Protein AF-A0A7J2TQD4-F1 (afdb_monomer)

Nearest PDB structures (foldseek):
  7bxo-assembly1_F  TM=4.101E-01  e=7.457E-01  Shewanella oneidensis MR-1
  7qbz-assembly1_A  TM=3.585E-01  e=4.653E+00  Sulfitobacter sp. NAS-14.1
  8aud-assembly2_B  TM=2.844E-01  e=3.994E+00  Corynebacterium glutamicum ATCC 13032
  7eqf-assembly1_A  TM=2.252E-01  e=2.527E+00  Streptomyces griseoluteus
  6ivw-assembly1_A  TM=2.800E-01  e=9.483E+00  Klebsiella pneumoniae IS53

Solvent-accessible surface area (backbone atoms only — not comparable to full-atom values): 7940 Å² total; per-residue (Å²): 135,55,75,60,59,52,34,53,52,51,20,52,49,22,44,49,51,16,48,39,23,48,41,14,55,51,14,49,52,52,43,52,53,23,54,77,69,73,43,82,67,56,67,72,32,53,52,26,36,51,49,29,42,54,51,46,51,50,49,48,51,43,52,53,31,55,76,71,72,46,95,69,62,69,64,50,51,50,54,52,50,50,53,68,66,41,93,81,50,83,44,72,70,48,44,54,49,50,47,52,51,20,45,51,47,52,53,34,39,74,73,63,76,41,92,78,79,57,67,40,54,53,52,32,50,50,46,23,51,52,24,42,53,49,20,51,53,30,51,51,51,45,52,50,55,62,60,73,75,107

Radius of gyration: 17.11 Å; Cα contacts (8 Å, |Δi|>4): 164; chains: 1; bounding box: 40×26×56 Å

pLDDT: mean 84.22, std 10.03, range [53.25, 96.44]

Mean predicted aligned error: 6.14 Å

Secondary structure (DSSP, 8-state):
--HHHHHHHHHHHHHHHHHHHHHHHHHHHHHHHHHHTTPPPPHHHHHHHHHHHHHHHHHHHHHHHHHTT----HHHHHHHHHHHHSTT--SHHHHHHHHHHHHHHHHHHHTTS-S--SHHHHHHHHHHHHHHHHHHHHHHHHHHHHHHT-

Structure (mmCIF, N/CA/C/O backbone):
data_AF-A0A7J2TQD4-F1
#
_entry.id   AF-A0A7J2TQD4-F1
#
loop_
_atom_site.group_PDB
_atom_site.id
_atom_site.type_symbol
_atom_site.label_atom_id
_atom_site.label_alt_id
_atom_site.label_comp_id
_atom_site.label_asym_id
_atom_site.label_entity_id
_atom_site.label_seq_id
_atom_site.pdbx_PDB_ins_code
_atom_site.Cartn_x
_atom_site.Cartn_y
_atom_site.Cartn_z
_atom_site.occupancy
_atom_site.B_iso_or_equiv
_atom_site.auth_seq_id
_atom_site.auth_comp_id
_atom_site.auth_asym_id
_atom_site.auth_atom_id
_atom_site.pdbx_PDB_model_num
ATOM 1 N N . MET A 1 1 ? 10.166 -9.792 -25.261 1.00 58.84 1 MET A N 1
ATOM 2 C CA . MET A 1 1 ? 9.420 -8.637 -24.712 1.00 58.84 1 MET A CA 1
ATOM 3 C C . MET A 1 1 ? 10.137 -7.369 -25.170 1.00 58.84 1 MET A C 1
ATOM 5 O O . MET A 1 1 ? 11.356 -7.343 -25.058 1.00 58.84 1 MET A O 1
ATOM 9 N N . THR A 1 2 ? 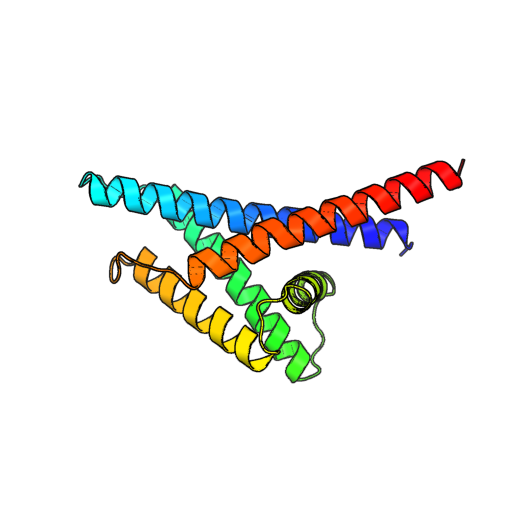9.462 -6.379 -25.769 1.00 80.19 2 THR A N 1
ATOM 10 C CA . THR A 1 2 ? 10.139 -5.131 -26.194 1.00 80.19 2 THR A CA 1
ATOM 11 C C . THR A 1 2 ? 10.254 -4.158 -25.015 1.00 80.19 2 THR A C 1
ATOM 13 O O . THR A 1 2 ? 9.482 -4.241 -24.061 1.00 80.19 2 THR A O 1
ATOM 16 N N . ARG A 1 3 ? 11.198 -3.208 -25.073 1.00 77.00 3 ARG A N 1
ATOM 17 C CA . ARG A 1 3 ? 11.382 -2.176 -24.032 1.00 77.00 3 ARG A CA 1
ATOM 18 C C . ARG A 1 3 ? 10.111 -1.350 -23.778 1.00 77.00 3 ARG A C 1
ATOM 20 O O . ARG A 1 3 ? 9.855 -0.965 -22.644 1.00 77.00 3 ARG A O 1
ATOM 27 N N . GLN A 1 4 ? 9.305 -1.111 -24.814 1.00 78.38 4 GLN A N 1
ATOM 28 C CA . GLN A 1 4 ? 8.016 -0.415 -24.707 1.00 78.38 4 GLN A CA 1
ATOM 29 C C . GLN A 1 4 ? 6.990 -1.229 -23.903 1.00 78.38 4 GLN A C 1
ATOM 31 O O . GLN A 1 4 ? 6.335 -0.676 -23.025 1.00 78.38 4 GLN A O 1
ATOM 36 N N . TRP A 1 5 ? 6.903 -2.543 -24.146 1.00 81.31 5 TRP A N 1
ATOM 37 C CA . TRP A 1 5 ? 6.018 -3.437 -23.390 1.00 81.31 5 TRP A CA 1
ATOM 38 C C . TRP A 1 5 ? 6.373 -3.488 -21.902 1.00 81.31 5 TRP A C 1
ATOM 40 O O . TRP A 1 5 ? 5.473 -3.462 -21.066 1.00 81.31 5 TRP A O 1
ATOM 50 N N . GLN A 1 6 ? 7.667 -3.495 -21.565 1.00 78.88 6 GLN A N 1
ATOM 51 C CA . GLN A 1 6 ? 8.103 -3.437 -20.167 1.00 78.88 6 GLN A CA 1
ATOM 52 C C . GLN A 1 6 ? 7.677 -2.120 -19.499 1.00 78.88 6 GLN A C 1
ATOM 54 O O . GLN A 1 6 ? 7.101 -2.147 -18.420 1.00 78.88 6 GLN A O 1
ATOM 59 N N . LEU A 1 7 ? 7.867 -0.977 -20.169 1.00 79.75 7 LEU A N 1
ATOM 60 C CA . LEU A 1 7 ? 7.472 0.330 -19.629 1.00 79.75 7 LEU A CA 1
ATOM 61 C C . LEU A 1 7 ? 5.958 0.470 -19.430 1.00 79.75 7 LEU A C 1
ATOM 63 O O . LEU A 1 7 ? 5.532 1.087 -18.458 1.00 79.75 7 LEU A O 1
ATOM 67 N N . MET A 1 8 ? 5.141 -0.094 -20.326 1.00 82.94 8 MET A N 1
ATOM 68 C CA . MET A 1 8 ? 3.684 -0.105 -20.154 1.00 82.94 8 MET A CA 1
ATOM 69 C C . MET A 1 8 ? 3.260 -0.964 -18.960 1.00 82.94 8 MET A C 1
ATOM 71 O O . MET A 1 8 ? 2.401 -0.546 -18.187 1.00 82.94 8 MET A O 1
ATOM 75 N N . ARG A 1 9 ? 3.886 -2.133 -18.783 1.00 82.25 9 ARG A N 1
ATOM 76 C CA . ARG A 1 9 ? 3.647 -3.012 -17.633 1.00 82.25 9 ARG A CA 1
ATOM 77 C C . ARG A 1 9 ? 4.048 -2.346 -16.314 1.00 82.25 9 ARG A C 1
ATOM 79 O O . ARG A 1 9 ? 3.291 -2.401 -15.347 1.00 82.25 9 ARG A O 1
ATOM 86 N N . ASP A 1 10 ? 5.202 -1.682 -16.284 1.00 80.00 10 ASP A N 1
ATOM 87 C CA . ASP A 1 10 ? 5.663 -0.939 -15.108 1.00 80.00 10 ASP A CA 1
ATOM 88 C C . ASP A 1 10 ? 4.701 0.218 -14.789 1.00 80.00 10 ASP A C 1
ATOM 90 O O . ASP A 1 10 ? 4.275 0.364 -13.647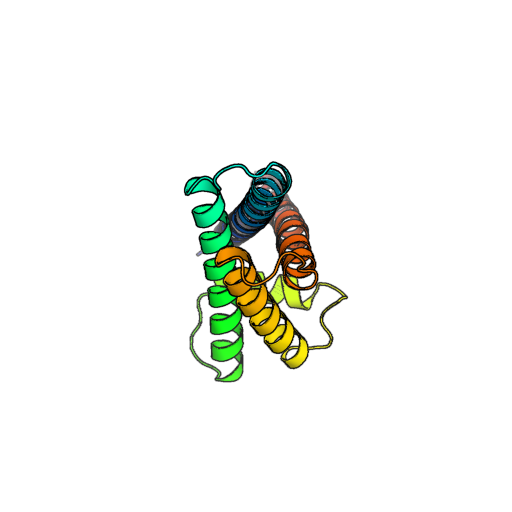 1.00 80.00 10 ASP A O 1
ATOM 94 N N . ALA A 1 11 ? 4.262 0.980 -15.802 1.00 82.88 11 ALA A N 1
ATOM 95 C CA . ALA A 1 11 ? 3.284 2.055 -15.623 1.00 82.88 11 ALA A CA 1
ATOM 96 C C . ALA A 1 11 ? 1.953 1.548 -15.042 1.00 82.88 11 ALA A C 1
ATOM 98 O O . ALA A 1 11 ? 1.412 2.167 -14.131 1.00 82.88 11 ALA A O 1
ATOM 99 N N . GLN A 1 12 ? 1.437 0.417 -15.532 1.00 86.56 12 GLN A N 1
ATOM 100 C CA . GLN A 1 12 ? 0.222 -0.206 -14.993 1.00 86.56 12 GLN A CA 1
ATOM 101 C C . GLN A 1 12 ? 0.399 -0.639 -13.537 1.00 86.56 12 GLN A C 1
ATOM 103 O O . GLN A 1 12 ? -0.464 -0.365 -12.709 1.00 86.56 12 GLN A O 1
ATOM 108 N N . THR A 1 13 ? 1.536 -1.260 -13.222 1.00 86.62 13 THR A N 1
ATOM 109 C CA . THR A 1 13 ? 1.876 -1.686 -11.857 1.00 86.62 13 THR A CA 1
ATOM 110 C C . THR A 1 13 ? 1.907 -0.496 -10.900 1.00 86.62 13 THR A C 1
ATOM 112 O O . THR A 1 13 ? 1.347 -0.552 -9.807 1.00 86.62 13 THR A O 1
ATOM 115 N N . PHE A 1 14 ? 2.527 0.606 -11.323 1.00 87.12 14 PHE A N 1
ATOM 116 C CA . PHE A 1 14 ? 2.604 1.827 -10.534 1.00 87.12 14 PHE A CA 1
ATOM 117 C C . PHE A 1 14 ? 1.243 2.507 -10.350 1.00 87.12 14 PHE A C 1
ATOM 119 O O . PHE A 1 14 ? 0.921 2.926 -9.241 1.00 87.12 14 PHE A O 1
ATOM 126 N N . LEU A 1 15 ? 0.421 2.581 -11.401 1.00 88.38 15 LEU A N 1
ATOM 127 C CA . LEU A 1 15 ? -0.933 3.131 -11.298 1.00 88.38 15 LEU A CA 1
ATOM 128 C C . LEU A 1 15 ? -1.809 2.312 -10.350 1.00 88.38 15 LEU A C 1
ATOM 130 O O . LEU A 1 15 ? -2.550 2.892 -9.561 1.00 88.38 15 LEU A O 1
ATOM 134 N N . GLU A 1 16 ? -1.709 0.985 -10.399 1.00 91.19 16 GLU A N 1
ATOM 135 C CA . GLU A 1 16 ? -2.481 0.114 -9.517 1.00 91.19 16 GLU A CA 1
ATOM 136 C C . GLU A 1 16 ? -2.041 0.261 -8.056 1.00 91.19 16 GLU A C 1
ATOM 138 O O . GLU A 1 16 ? -2.886 0.427 -7.181 1.00 91.19 16 GLU A O 1
ATOM 143 N N . ALA A 1 17 ? -0.732 0.300 -7.786 1.00 89.38 17 ALA A N 1
ATOM 144 C CA . ALA A 1 17 ? -0.218 0.565 -6.443 1.00 89.38 17 ALA A CA 1
ATOM 145 C C . ALA A 1 17 ? -0.684 1.932 -5.911 1.00 89.38 17 ALA A C 1
ATOM 147 O O . ALA A 1 17 ? -1.138 2.028 -4.770 1.00 89.38 17 ALA A O 1
ATOM 148 N N . SER A 1 18 ? -0.643 2.970 -6.755 1.00 90.44 18 SER A N 1
ATOM 149 C CA . SER A 1 18 ? -1.131 4.306 -6.405 1.00 90.44 18 SER A CA 1
ATOM 150 C C . SER A 1 18 ? -2.627 4.302 -6.093 1.00 90.44 18 SER A C 1
ATOM 152 O O . SER A 1 18 ? -3.066 4.892 -5.104 1.00 90.44 18 SER A O 1
ATOM 154 N N . ARG A 1 19 ? -3.425 3.605 -6.910 1.00 94.38 19 ARG A N 1
ATOM 155 C CA . ARG A 1 19 ? -4.872 3.476 -6.724 1.00 94.38 19 ARG A CA 1
ATOM 156 C C . ARG A 1 19 ? -5.204 2.770 -5.412 1.00 94.38 19 ARG A C 1
ATOM 158 O O . ARG A 1 19 ? -6.010 3.285 -4.648 1.00 94.38 19 ARG A O 1
ATOM 165 N N . LEU A 1 20 ? -4.570 1.629 -5.141 1.00 95.38 20 LEU A N 1
ATOM 166 C CA . LEU A 1 20 ? -4.792 0.847 -3.922 1.00 95.38 20 LEU A CA 1
ATOM 167 C C . LEU A 1 20 ? -4.408 1.632 -2.660 1.00 95.38 20 LEU A C 1
ATOM 169 O O . LEU A 1 20 ? -5.149 1.599 -1.680 1.00 95.38 20 LEU A O 1
ATOM 173 N N . ALA A 1 21 ? -3.301 2.379 -2.695 1.00 93.62 21 ALA A N 1
ATOM 174 C CA . ALA A 1 21 ? -2.893 3.228 -1.578 1.00 93.62 21 ALA A CA 1
ATOM 175 C C . ALA A 1 21 ? -3.884 4.381 -1.327 1.00 93.62 21 ALA A C 1
ATOM 177 O O . ALA A 1 21 ? -4.304 4.595 -0.191 1.00 93.62 21 ALA A O 1
ATOM 178 N N . ASN A 1 22 ? -4.335 5.069 -2.383 1.00 94.81 22 ASN A N 1
ATOM 179 C CA . ASN A 1 22 ? -5.358 6.116 -2.273 1.00 94.81 22 ASN A CA 1
ATOM 180 C C . ASN A 1 22 ? -6.711 5.569 -1.793 1.00 94.81 22 ASN A C 1
ATOM 182 O O . ASN A 1 22 ? -7.388 6.204 -0.984 1.00 94.81 22 ASN A O 1
ATOM 186 N N . ASP A 1 23 ? -7.111 4.388 -2.269 1.00 96.38 23 ASP A N 1
ATOM 187 C CA . ASP A 1 23 ? -8.332 3.727 -1.811 1.00 96.38 23 ASP A CA 1
ATOM 188 C C . ASP A 1 23 ? -8.252 3.419 -0.312 1.00 96.38 23 ASP A C 1
ATOM 190 O O . ASP A 1 23 ? -9.221 3.678 0.406 1.00 96.38 23 ASP A O 1
ATOM 194 N N . ALA A 1 24 ? -7.105 2.932 0.169 1.00 95.81 24 ALA A N 1
ATOM 195 C CA . ALA A 1 24 ? -6.874 2.675 1.586 1.00 95.81 24 ALA A CA 1
ATOM 196 C C . ALA A 1 24 ? -6.958 3.960 2.426 1.00 95.81 24 ALA A C 1
ATOM 198 O O . ALA A 1 24 ? -7.731 3.985 3.382 1.00 95.81 24 ALA A O 1
ATOM 199 N N . LEU A 1 25 ? -6.267 5.038 2.030 1.00 95.25 25 LEU A N 1
ATOM 200 C CA . LEU A 1 25 ? -6.339 6.356 2.688 1.00 95.25 25 LEU A CA 1
ATOM 201 C C . LEU A 1 25 ? -7.777 6.891 2.756 1.00 95.25 25 LEU A C 1
ATOM 203 O O . LEU A 1 25 ? -8.248 7.357 3.792 1.00 95.25 25 LEU A O 1
ATOM 207 N N . MET A 1 26 ? -8.530 6.756 1.666 1.00 95.50 26 MET A N 1
ATOM 208 C CA . MET A 1 26 ? -9.943 7.122 1.643 1.00 95.50 26 MET A CA 1
ATOM 209 C C . MET A 1 26 ? -10.775 6.240 2.590 1.00 95.50 26 MET A C 1
ATOM 211 O O . MET A 1 26 ? -11.636 6.748 3.308 1.00 95.50 26 MET A O 1
ATOM 215 N N . GLY A 1 27 ? -10.550 4.922 2.588 1.00 94.12 27 GLY A N 1
ATOM 216 C CA . GLY A 1 27 ? -11.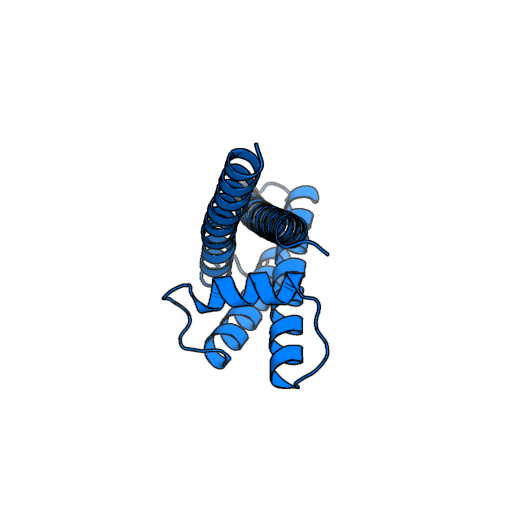227 3.981 3.483 1.00 94.12 27 GLY A CA 1
ATOM 217 C C . GLY A 1 27 ? -11.019 4.355 4.948 1.00 94.12 27 GLY A C 1
ATOM 218 O O . GLY A 1 27 ? -11.988 4.490 5.693 1.00 94.12 27 GLY A O 1
ATOM 219 N N . ILE A 1 28 ? -9.766 4.615 5.312 1.00 93.75 28 ILE A N 1
ATOM 220 C CA . ILE A 1 28 ? -9.345 5.131 6.613 1.00 93.75 28 ILE A CA 1
ATOM 221 C C . ILE A 1 28 ? -10.131 6.393 6.991 1.00 93.75 28 ILE A C 1
ATOM 223 O O . ILE A 1 28 ? -10.785 6.418 8.036 1.00 93.75 28 ILE A O 1
ATOM 227 N N . HIS A 1 29 ? -10.121 7.408 6.126 1.00 93.88 29 HIS A N 1
ATOM 228 C CA . HIS A 1 29 ? -10.755 8.696 6.400 1.00 93.88 29 HIS A CA 1
ATOM 229 C C . HIS A 1 29 ? -12.260 8.559 6.675 1.00 93.88 29 HIS A C 1
ATOM 231 O O . HIS A 1 29 ? -12.795 9.107 7.640 1.00 93.88 29 HIS A O 1
ATOM 237 N N . PHE A 1 30 ? -12.961 7.761 5.869 1.00 94.44 30 PHE A N 1
ATOM 238 C CA . PHE A 1 30 ? -14.387 7.515 6.081 1.00 94.44 30 PHE A CA 1
ATOM 239 C C . PHE A 1 30 ? -14.675 6.713 7.353 1.00 94.44 30 PHE A C 1
ATOM 241 O O . PHE A 1 30 ? -15.679 6.974 8.017 1.00 94.44 30 PHE A O 1
ATOM 248 N N . VAL A 1 31 ? -13.808 5.765 7.723 1.00 93.38 31 VAL A N 1
ATOM 249 C CA . VAL A 1 31 ? -13.926 5.048 9.002 1.00 93.38 31 VAL A CA 1
ATOM 250 C C . VAL A 1 31 ? -13.760 6.010 10.179 1.00 93.38 31 VAL A C 1
ATOM 252 O O . VAL A 1 31 ? -14.550 5.939 11.121 1.00 93.38 31 VAL A O 1
ATOM 255 N N . GLN A 1 32 ? -12.792 6.932 10.123 1.00 92.25 32 GLN A N 1
ATOM 256 C CA . GLN A 1 32 ? -12.610 7.964 11.151 1.00 92.25 32 GLN A CA 1
ATOM 257 C C . GLN A 1 32 ? -13.860 8.840 11.286 1.00 92.25 32 GLN A C 1
ATOM 259 O O . GLN A 1 32 ? -14.368 9.004 12.394 1.00 92.25 32 GLN A O 1
ATOM 264 N N . ILE A 1 33 ? -14.401 9.342 10.170 1.00 93.00 33 ILE A N 1
ATOM 265 C CA . ILE A 1 33 ? -15.619 10.167 10.171 1.00 93.00 33 ILE A CA 1
ATOM 266 C C . ILE A 1 33 ? -16.800 9.407 10.778 1.00 93.00 33 ILE A C 1
ATOM 268 O O . ILE A 1 33 ? -17.496 9.950 11.636 1.00 93.00 33 ILE A O 1
ATOM 272 N N . ALA A 1 34 ? -17.032 8.161 10.352 1.00 91.62 34 ALA A N 1
ATOM 273 C CA . ALA A 1 34 ? -18.141 7.357 10.856 1.00 91.62 34 ALA A CA 1
ATOM 274 C C . ALA A 1 34 ? -18.031 7.165 12.377 1.00 91.62 34 ALA A C 1
ATOM 276 O O . ALA A 1 34 ? -18.986 7.430 13.105 1.00 91.62 34 ALA A O 1
ATOM 277 N N . ARG A 1 35 ? -16.840 6.811 12.876 1.00 90.75 35 ARG A N 1
ATOM 278 C CA . ARG A 1 35 ? -16.589 6.655 14.317 1.00 90.75 35 ARG A CA 1
ATOM 279 C C . ARG A 1 35 ? -16.793 7.957 15.091 1.00 90.75 35 ARG A C 1
ATOM 281 O O . ARG A 1 35 ? -17.484 7.946 16.104 1.00 90.75 35 ARG A O 1
ATOM 288 N N . GLN A 1 36 ? -16.272 9.080 14.593 1.00 91.50 36 GLN A N 1
ATOM 289 C CA . GLN A 1 36 ? -16.444 10.399 15.222 1.00 91.50 36 GLN A CA 1
ATOM 290 C C . GLN A 1 36 ? -17.914 10.828 15.315 1.00 91.50 36 GLN A C 1
ATOM 292 O O . GLN A 1 36 ? -18.294 11.540 16.242 1.00 91.50 36 GLN A O 1
ATOM 297 N N . ARG A 1 37 ? -18.751 10.388 14.371 1.00 93.44 37 ARG A N 1
ATOM 298 C CA . ARG A 1 37 ? -20.197 10.653 14.363 1.00 93.44 37 ARG A CA 1
ATOM 299 C C . ARG A 1 37 ? -21.017 9.631 15.153 1.00 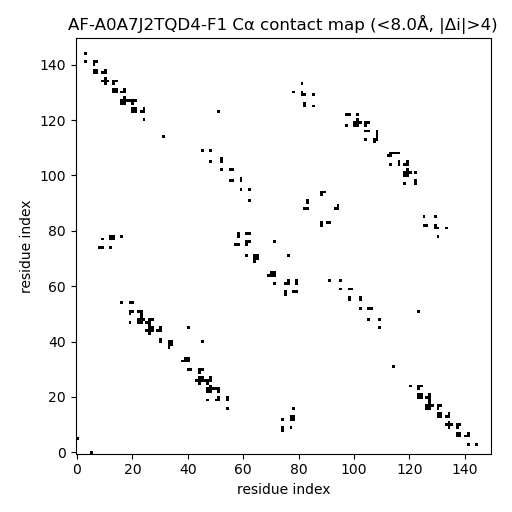93.44 37 ARG A C 1
ATOM 301 O O . ARG A 1 37 ? -22.230 9.789 15.251 1.00 93.44 37 ARG A O 1
ATOM 308 N N . GLY A 1 38 ? -20.386 8.592 15.705 1.00 91.00 38 GLY A N 1
ATOM 309 C CA . GLY A 1 38 ? -21.087 7.466 16.330 1.00 91.00 38 GLY A CA 1
ATOM 310 C C . GLY A 1 38 ? -21.890 6.622 15.330 1.00 91.00 38 GLY A C 1
ATOM 311 O O . GLY A 1 38 ? -22.835 5.937 15.715 1.00 91.00 38 GLY A O 1
ATOM 312 N N . GLU A 1 39 ? -21.541 6.689 14.045 1.00 91.75 39 GLU A N 1
ATOM 313 C CA . GLU A 1 39 ? -22.170 5.937 12.963 1.00 91.75 39 GLU A CA 1
ATOM 314 C C . GLU A 1 39 ? -21.512 4.559 12.785 1.00 91.75 39 GLU A C 1
ATOM 316 O O . GLU A 1 39 ? -20.333 4.341 13.080 1.00 91.75 39 GLU A O 1
ATOM 321 N N . SER A 1 40 ? -22.277 3.605 12.252 1.00 89.38 40 SER A N 1
ATOM 322 C CA . SER A 1 40 ? -21.740 2.295 11.887 1.00 89.38 40 SER A CA 1
ATOM 323 C C . SER A 1 40 ? -20.782 2.412 10.703 1.00 89.38 40 SER A C 1
ATOM 325 O O . SER A 1 40 ? -21.142 2.950 9.653 1.00 89.38 40 SER A O 1
ATOM 327 N N . VAL A 1 41 ? -19.593 1.831 10.832 1.00 91.31 41 VAL A N 1
ATOM 328 C CA . VAL A 1 41 ? -18.613 1.793 9.745 1.00 91.31 41 VAL A CA 1
ATOM 329 C C . VAL A 1 41 ? -19.113 0.894 8.612 1.00 91.31 41 VAL A C 1
ATOM 331 O O . VAL A 1 41 ? -19.477 -0.261 8.831 1.00 91.31 41 VAL A O 1
ATOM 334 N N . SER A 1 42 ? -19.112 1.413 7.383 1.00 93.44 42 SER A N 1
ATOM 335 C CA . SER A 1 42 ? -19.536 0.640 6.213 1.00 93.44 42 SER A CA 1
ATOM 336 C C . SER A 1 42 ? -18.478 -0.411 5.815 1.00 93.44 42 SER A C 1
ATOM 338 O O . SER A 1 42 ? -17.298 -0.058 5.698 1.00 93.44 42 SER A O 1
ATOM 340 N N . PRO A 1 43 ? -18.878 -1.670 5.524 1.00 93.19 43 PRO A N 1
ATOM 341 C CA . PRO A 1 43 ? -17.957 -2.743 5.130 1.00 93.19 43 PRO A CA 1
ATOM 342 C C . PRO A 1 43 ? -17.088 -2.412 3.912 1.00 93.19 43 PRO A C 1
ATOM 344 O O . PRO A 1 43 ? -15.944 -2.843 3.844 1.00 93.19 43 PRO A O 1
ATOM 347 N N . LEU A 1 44 ? -17.594 -1.593 2.983 1.00 94.50 44 LEU A N 1
ATOM 348 C CA . LEU A 1 44 ? -16.848 -1.156 1.799 1.00 94.50 44 LEU A CA 1
ATOM 349 C C . LEU A 1 44 ? -15.572 -0.387 2.176 1.00 94.50 44 LEU A C 1
ATOM 351 O O . LEU A 1 44 ? -14.550 -0.496 1.508 1.00 94.50 44 LEU A O 1
ATOM 355 N N . HIS A 1 45 ? -15.624 0.414 3.239 1.00 93.44 45 HIS A N 1
ATOM 356 C CA . HIS A 1 45 ? -14.482 1.215 3.681 1.00 93.44 45 HIS A CA 1
ATOM 357 C C . HIS A 1 45 ? -13.443 0.345 4.387 1.00 93.44 45 HIS A C 1
ATOM 359 O O . HIS A 1 45 ? -12.247 0.553 4.206 1.00 93.44 45 HIS A O 1
ATOM 365 N N 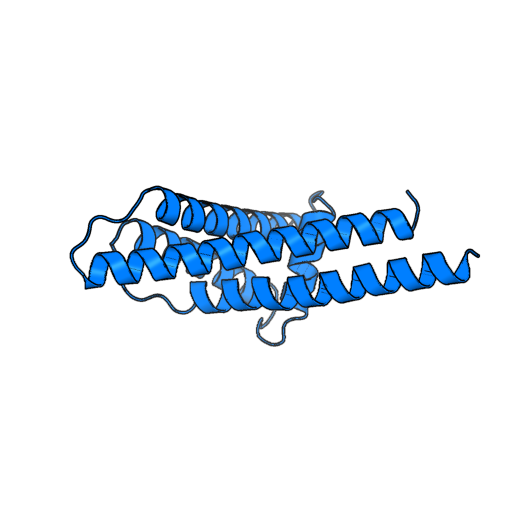. ILE A 1 46 ? -13.904 -0.678 5.110 1.00 94.25 46 ILE A N 1
ATOM 366 C CA . ILE A 1 46 ? -13.046 -1.714 5.690 1.00 94.25 46 ILE A CA 1
ATOM 367 C C . ILE A 1 46 ? -12.337 -2.512 4.589 1.00 94.25 46 ILE A C 1
ATOM 369 O O . ILE A 1 46 ? -11.129 -2.701 4.663 1.00 94.25 46 ILE A O 1
ATOM 373 N N . GLU A 1 47 ? -13.047 -2.891 3.524 1.00 96.12 47 GLU A N 1
ATOM 374 C CA . GLU A 1 47 ? -12.462 -3.606 2.382 1.00 96.12 47 GLU A CA 1
ATOM 375 C C . GLU A 1 47 ? -11.344 -2.797 1.699 1.00 96.12 47 GLU A C 1
ATOM 377 O O . GLU A 1 47 ? -10.331 -3.349 1.269 1.00 96.12 47 GLU A O 1
ATOM 382 N N . LYS A 1 48 ? -11.493 -1.469 1.615 1.00 95.94 48 LYS A N 1
ATOM 383 C CA . LYS A 1 48 ? -10.437 -0.593 1.087 1.00 95.94 48 LYS A CA 1
ATOM 384 C C . LYS A 1 48 ? -9.183 -0.604 1.963 1.00 95.94 48 LYS A C 1
ATOM 386 O O . LYS A 1 48 ? -8.077 -0.632 1.429 1.00 95.94 48 LYS A O 1
ATOM 391 N N . ILE A 1 49 ? -9.349 -0.623 3.287 1.00 95.31 49 ILE A N 1
ATOM 392 C CA . ILE A 1 49 ? -8.231 -0.764 4.231 1.00 95.31 49 ILE A CA 1
ATOM 393 C C . ILE A 1 49 ? -7.559 -2.129 4.051 1.00 95.31 49 ILE A C 1
ATOM 395 O O . ILE A 1 49 ? -6.334 -2.199 3.989 1.00 95.31 49 ILE A O 1
ATOM 399 N N . ASP A 1 50 ? -8.344 -3.199 3.899 1.00 96.44 50 ASP A N 1
ATOM 400 C CA . ASP A 1 50 ? -7.824 -4.552 3.667 1.00 96.44 50 ASP A CA 1
ATOM 401 C C . ASP A 1 50 ? -6.977 -4.635 2.392 1.00 96.44 50 ASP A C 1
ATOM 403 O O . ASP A 1 50 ? -5.868 -5.165 2.424 1.00 96.44 50 ASP A O 1
ATOM 407 N N . LYS A 1 51 ? -7.423 -4.010 1.299 1.00 95.12 51 LYS A N 1
ATOM 408 C CA . LYS A 1 51 ? -6.638 -3.895 0.057 1.00 95.12 51 LYS A CA 1
ATOM 409 C C . LYS A 1 51 ? -5.323 -3.132 0.248 1.00 95.12 51 LYS A C 1
ATOM 411 O O . LYS A 1 51 ? -4.308 -3.498 -0.344 1.00 95.12 51 LYS A O 1
ATOM 416 N N . GLY A 1 52 ? -5.317 -2.097 1.089 1.00 94.00 52 GLY A N 1
ATOM 417 C CA . GLY A 1 52 ? -4.092 -1.401 1.490 1.00 94.00 52 GLY A CA 1
ATOM 418 C C . GLY A 1 52 ? -3.136 -2.304 2.270 1.00 94.00 52 GLY A C 1
ATOM 419 O O . GLY A 1 52 ? -1.944 -2.348 1.974 1.00 94.00 52 GLY A O 1
ATOM 420 N N . ILE A 1 53 ? -3.658 -3.085 3.220 1.00 95.38 53 ILE A N 1
ATOM 421 C CA . ILE A 1 53 ? -2.874 -4.068 3.980 1.00 95.38 53 ILE A CA 1
ATOM 422 C C . ILE A 1 53 ? -2.264 -5.115 3.038 1.00 95.38 53 ILE A C 1
ATOM 424 O O . ILE A 1 53 ? -1.068 -5.383 3.129 1.00 95.38 53 ILE A O 1
ATOM 428 N N . GLU A 1 54 ? -3.039 -5.665 2.102 1.00 94.62 54 GLU A N 1
ATOM 429 C CA . GLU A 1 54 ? -2.558 -6.647 1.118 1.00 94.62 54 GLU A CA 1
ATOM 430 C C . GLU A 1 54 ? -1.441 -6.088 0.221 1.00 94.62 54 GLU A C 1
ATOM 432 O O . GLU A 1 54 ? -0.473 -6.795 -0.095 1.00 94.62 54 GLU A O 1
ATOM 437 N N . LEU A 1 55 ? -1.539 -4.810 -0.165 1.00 92.81 55 LEU A N 1
ATOM 438 C CA . LEU A 1 55 ? -0.479 -4.104 -0.885 1.00 92.81 55 LEU A CA 1
ATOM 439 C C . LEU A 1 55 ? 0.808 -4.062 -0.050 1.00 92.81 55 LEU A C 1
ATOM 441 O O . LEU A 1 55 ? 1.863 -4.484 -0.532 1.00 92.81 55 LEU A O 1
ATOM 445 N N . LEU A 1 56 ? 0.729 -3.615 1.208 1.00 92.06 56 LEU A N 1
ATOM 446 C CA . LEU A 1 56 ? 1.889 -3.544 2.103 1.00 92.06 56 LEU A CA 1
ATOM 447 C C . LEU A 1 56 ? 2.487 -4.931 2.389 1.00 92.06 56 LEU A C 1
ATOM 449 O O . LEU A 1 56 ? 3.708 -5.094 2.379 1.00 92.06 56 LEU A O 1
ATOM 453 N N . GLU A 1 57 ? 1.655 -5.956 2.582 1.00 92.94 57 GLU A N 1
ATOM 454 C CA . GLU A 1 57 ? 2.096 -7.345 2.765 1.00 92.94 57 GLU A CA 1
ATOM 455 C C . GLU A 1 57 ? 2.805 -7.886 1.517 1.00 92.94 57 GLU A C 1
ATOM 457 O O . GLU A 1 57 ? 3.788 -8.622 1.615 1.00 92.94 57 GLU A O 1
ATOM 462 N N . THR A 1 58 ? 2.350 -7.507 0.324 1.00 90.06 58 THR A N 1
ATOM 463 C CA . THR A 1 58 ? 2.999 -7.880 -0.938 1.00 90.06 58 THR A CA 1
ATOM 464 C C . THR A 1 58 ? 4.362 -7.210 -1.088 1.00 90.06 58 THR A C 1
ATOM 466 O O . THR A 1 58 ? 5.339 -7.881 -1.434 1.00 90.06 58 THR A O 1
ATOM 469 N N . ILE A 1 59 ? 4.465 -5.922 -0.757 1.00 88.19 59 ILE A N 1
ATOM 470 C CA . ILE A 1 59 ? 5.737 -5.187 -0.742 1.00 88.19 59 ILE A CA 1
ATOM 471 C C . ILE A 1 59 ? 6.701 -5.818 0.273 1.00 88.19 59 ILE A C 1
ATOM 473 O O . ILE A 1 59 ? 7.853 -6.099 -0.062 1.00 88.19 59 ILE A O 1
ATOM 477 N N . SER A 1 60 ? 6.217 -6.118 1.481 1.00 88.75 60 SER A N 1
ATOM 478 C CA . SER A 1 60 ? 6.998 -6.750 2.548 1.00 88.75 60 SER A CA 1
ATOM 479 C C . SER A 1 60 ? 7.535 -8.124 2.135 1.00 88.75 60 SER A C 1
ATOM 481 O O . SER A 1 60 ? 8.745 -8.347 2.170 1.00 88.75 60 SER A O 1
ATOM 483 N N . ARG A 1 61 ? 6.678 -9.015 1.615 1.00 88.56 61 ARG A N 1
ATOM 484 C CA . ARG A 1 61 ? 7.102 -10.332 1.097 1.00 88.56 61 ARG A CA 1
ATOM 485 C C . ARG A 1 61 ? 8.150 -10.215 -0.004 1.00 88.56 61 ARG A C 1
ATOM 487 O O . ARG A 1 61 ? 9.084 -11.009 -0.065 1.00 88.56 61 ARG A O 1
ATOM 494 N N . THR A 1 62 ? 8.011 -9.215 -0.865 1.00 85.44 62 THR A N 1
ATOM 495 C CA . THR A 1 62 ? 8.958 -8.988 -1.959 1.00 85.44 62 THR A CA 1
ATOM 496 C C . THR A 1 62 ? 10.314 -8.519 -1.435 1.00 85.44 62 THR A C 1
ATOM 498 O O . THR A 1 62 ? 11.352 -8.937 -1.948 1.00 85.44 62 THR A O 1
ATOM 501 N N . LEU A 1 63 ? 10.324 -7.691 -0.386 1.00 83.31 63 LEU A N 1
ATOM 502 C CA . LEU A 1 63 ? 11.553 -7.248 0.264 1.00 83.31 63 LEU A CA 1
ATOM 503 C C . LEU A 1 63 ? 12.289 -8.444 0.877 1.00 83.31 63 LEU A C 1
ATOM 505 O O . LEU A 1 63 ? 13.487 -8.600 0.655 1.00 83.31 63 LEU A O 1
ATOM 509 N N . GLU A 1 64 ? 11.566 -9.326 1.568 1.00 84.69 64 GLU A N 1
ATOM 510 C CA . GLU A 1 64 ? 12.133 -10.539 2.167 1.00 84.69 64 GLU A CA 1
ATOM 511 C C . GLU A 1 64 ? 12.676 -11.522 1.127 1.00 84.69 64 GLU A C 1
ATOM 513 O O . GLU A 1 64 ? 13.772 -12.056 1.298 1.00 84.69 64 GLU A O 1
ATOM 518 N N . ALA A 1 65 ? 11.943 -11.742 0.034 1.00 84.19 65 ALA A N 1
ATOM 519 C CA . ALA A 1 65 ? 12.403 -12.593 -1.059 1.00 84.19 65 ALA A CA 1
ATOM 520 C C . ALA A 1 65 ? 13.699 -12.046 -1.681 1.00 84.19 65 ALA A C 1
ATOM 522 O O . ALA A 1 65 ? 14.633 -12.803 -1.946 1.00 84.19 65 ALA A O 1
ATOM 523 N N . ARG A 1 66 ? 13.813 -10.718 -1.835 1.00 79.56 66 ARG A N 1
ATOM 524 C CA . ARG A 1 66 ? 15.042 -10.073 -2.316 1.00 79.56 66 ARG A CA 1
ATOM 525 C C . ARG A 1 66 ? 16.214 -10.261 -1.349 1.00 79.56 66 ARG A C 1
ATOM 527 O O . ARG A 1 66 ? 17.322 -10.531 -1.806 1.00 79.56 66 ARG A O 1
ATOM 534 N N . GLU A 1 67 ? 15.987 -10.143 -0.039 1.00 81.00 67 GLU A N 1
ATOM 535 C CA . GLU A 1 67 ? 17.011 -10.402 0.991 1.00 81.00 67 GLU A CA 1
ATOM 536 C C . GLU A 1 67 ? 17.528 -11.848 0.930 1.00 81.00 67 GLU A C 1
ATOM 538 O O . GLU A 1 67 ? 18.725 -12.087 1.084 1.00 81.00 67 GLU A O 1
ATOM 543 N N . LYS A 1 68 ? 16.638 -12.806 0.651 1.00 84.50 68 LYS A N 1
ATOM 544 C CA . LYS A 1 68 ? 16.958 -14.238 0.544 1.00 84.50 68 LYS A CA 1
ATOM 545 C C . LYS A 1 68 ? 17.460 -14.674 -0.837 1.00 84.50 68 LYS A C 1
ATOM 547 O O . LYS A 1 68 ? 17.740 -15.853 -1.025 1.00 84.50 68 LYS A O 1
ATO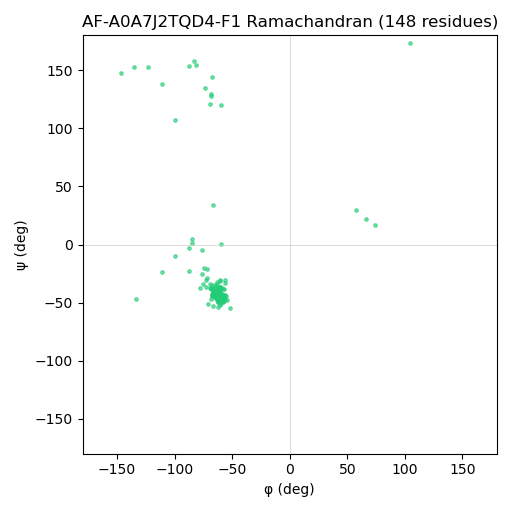M 552 N N . GLN A 1 69 ? 17.595 -13.744 -1.788 1.00 78.94 69 GLN A N 1
ATOM 553 C CA . GLN A 1 69 ? 17.944 -14.026 -3.191 1.00 78.94 69 GLN A CA 1
ATOM 554 C C . GLN A 1 69 ? 16.962 -14.995 -3.878 1.00 78.94 69 GLN A C 1
ATOM 556 O O . GLN A 1 69 ? 17.323 -15.739 -4.791 1.00 78.94 69 GLN A O 1
ATOM 561 N N . GLU A 1 70 ? 15.704 -14.981 -3.444 1.00 81.56 70 GLU A N 1
ATOM 562 C CA . GLU A 1 70 ? 14.624 -15.775 -4.016 1.00 81.56 70 GLU A CA 1
ATOM 563 C C . GLU A 1 70 ? 14.062 -15.104 -5.277 1.00 81.56 70 GLU A C 1
ATOM 565 O O . GLU A 1 70 ? 14.121 -13.884 -5.463 1.00 81.56 70 GLU A O 1
ATOM 570 N N . THR A 1 71 ? 13.482 -15.908 -6.169 1.00 72.31 71 THR A N 1
ATOM 571 C CA . THR A 1 71 ? 12.856 -15.396 -7.391 1.00 72.31 71 THR A CA 1
ATOM 572 C C . THR A 1 71 ? 11.591 -14.616 -7.039 1.00 72.31 71 THR A C 1
ATOM 574 O O . THR A 1 71 ? 10.657 -15.153 -6.453 1.00 72.31 71 THR A O 1
ATOM 577 N N . THR A 1 72 ? 11.549 -13.341 -7.419 1.00 70.44 72 THR A N 1
ATOM 578 C CA . THR A 1 72 ? 10.413 -12.439 -7.177 1.00 70.44 72 THR A CA 1
ATOM 579 C C . THR A 1 72 ? 9.892 -11.860 -8.486 1.00 70.44 72 THR A C 1
ATOM 581 O O . THR A 1 72 ? 10.634 -11.749 -9.465 1.00 70.44 72 THR A O 1
ATOM 584 N N . SER A 1 73 ? 8.607 -11.496 -8.534 1.00 68.62 73 SER A N 1
ATOM 585 C CA . SER A 1 73 ? 8.038 -10.882 -9.736 1.00 68.62 73 SER A CA 1
ATOM 586 C C . SER A 1 73 ? 8.643 -9.492 -9.973 1.00 68.62 73 SER A C 1
ATOM 588 O O . SER A 1 73 ? 8.920 -8.740 -9.037 1.00 68.62 73 SER A O 1
ATOM 590 N N . SER A 1 74 ? 8.836 -9.130 -11.246 1.00 66.56 74 SER A N 1
ATOM 591 C CA . SER A 1 74 ? 9.385 -7.820 -11.623 1.00 66.56 74 SER A CA 1
ATOM 592 C C . SER A 1 74 ? 8.510 -6.655 -11.154 1.00 66.56 74 SER A C 1
ATOM 594 O O . SER A 1 74 ? 9.026 -5.594 -10.837 1.00 66.56 74 SER A O 1
ATOM 596 N N . GLU A 1 75 ? 7.194 -6.861 -11.092 1.00 65.00 75 GLU A N 1
ATOM 597 C CA . GLU A 1 75 ? 6.203 -5.847 -10.710 1.00 65.00 75 GLU A CA 1
ATOM 598 C C . GLU A 1 75 ? 6.393 -5.399 -9.259 1.00 65.00 75 GLU A C 1
ATOM 600 O O . GLU A 1 75 ? 6.454 -4.207 -8.962 1.00 65.00 75 GLU A O 1
ATOM 605 N N . ALA A 1 76 ? 6.573 -6.357 -8.352 1.00 66.38 76 ALA A N 1
ATOM 606 C CA . ALA A 1 76 ? 6.748 -6.042 -6.946 1.00 66.38 76 ALA A CA 1
ATOM 607 C C . ALA A 1 76 ? 8.134 -5.432 -6.656 1.00 66.38 76 ALA A C 1
ATOM 609 O O . ALA A 1 76 ? 8.275 -4.575 -5.780 1.00 66.38 76 ALA A O 1
ATOM 610 N N . LEU A 1 77 ? 9.156 -5.809 -7.437 1.00 67.00 77 LEU A N 1
ATOM 611 C CA . LEU A 1 77 ? 10.480 -5.180 -7.389 1.00 67.00 77 LEU A CA 1
ATOM 612 C C . LEU A 1 77 ? 10.441 -3.712 -7.833 1.00 67.00 77 LEU A C 1
ATOM 614 O O . LEU A 1 77 ? 11.160 -2.893 -7.258 1.00 67.00 77 LEU A O 1
ATOM 618 N N . SER A 1 78 ? 9.591 -3.370 -8.804 1.00 67.81 78 SER A N 1
ATOM 619 C CA . SER A 1 78 ? 9.408 -1.989 -9.254 1.00 67.81 78 SER A CA 1
ATOM 620 C C . SER A 1 78 ? 8.865 -1.104 -8.128 1.00 67.81 78 SER A C 1
ATOM 622 O O . SER A 1 78 ? 9.406 -0.027 -7.899 1.00 67.81 78 SER A O 1
ATOM 624 N N . ILE A 1 79 ? 7.871 -1.561 -7.358 1.00 72.12 79 ILE A N 1
ATOM 625 C CA . ILE A 1 79 ? 7.319 -0.790 -6.225 1.00 72.12 79 ILE A CA 1
ATOM 626 C C . ILE A 1 79 ? 8.369 -0.603 -5.117 1.00 72.12 79 ILE A C 1
ATOM 628 O O . ILE A 1 79 ? 8.556 0.506 -4.616 1.00 72.12 79 ILE A O 1
ATOM 632 N N . LEU A 1 80 ? 9.118 -1.658 -4.775 1.00 75.00 80 LEU A N 1
ATOM 633 C CA . LEU A 1 80 ? 10.220 -1.560 -3.809 1.00 75.00 80 LEU A CA 1
ATOM 634 C C . LEU A 1 80 ? 11.323 -0.603 -4.254 1.00 75.00 80 LEU A C 1
ATOM 636 O O . LEU A 1 80 ? 11.902 0.098 -3.425 1.00 75.00 80 LEU A O 1
ATOM 640 N N . TYR A 1 81 ? 11.635 -0.582 -5.550 1.00 71.88 81 TYR A N 1
ATOM 641 C CA . TYR A 1 81 ? 12.605 0.354 -6.098 1.00 71.88 81 TYR A CA 1
ATOM 642 C C . TYR A 1 81 ? 12.152 1.795 -5.857 1.00 71.88 81 TYR A C 1
ATOM 644 O O . TYR A 1 81 ? 12.927 2.576 -5.309 1.00 71.88 81 TYR A O 1
ATOM 652 N N . VAL A 1 82 ? 10.893 2.120 -6.157 1.00 71.44 82 VAL A N 1
ATOM 653 C CA . VAL A 1 82 ? 10.326 3.456 -5.915 1.00 71.44 82 VAL A CA 1
ATOM 654 C C . VAL A 1 82 ? 10.410 3.843 -4.438 1.00 71.44 82 VAL A C 1
ATOM 656 O O . VAL A 1 82 ? 10.915 4.917 -4.115 1.00 71.44 82 VAL A O 1
ATOM 659 N N . LEU A 1 83 ? 10.031 2.938 -3.531 1.00 73.56 83 LEU A N 1
ATOM 660 C CA . LEU A 1 83 ? 10.115 3.193 -2.090 1.00 73.56 83 LEU A CA 1
ATOM 661 C C . LEU A 1 83 ? 11.551 3.400 -1.600 1.00 73.56 83 LEU A C 1
ATOM 663 O O . LEU A 1 83 ? 11.788 4.226 -0.727 1.00 73.56 83 LEU A O 1
ATOM 667 N N . SER A 1 84 ? 12.523 2.705 -2.195 1.00 70.75 84 SER A N 1
ATOM 668 C CA . SER A 1 84 ? 13.943 2.897 -1.874 1.00 70.75 84 SER A CA 1
ATOM 669 C C . SER A 1 84 ? 14.530 4.219 -2.386 1.00 70.75 84 SER A C 1
ATOM 671 O O . SER A 1 84 ? 15.566 4.650 -1.886 1.00 70.75 84 SER A O 1
ATOM 673 N N . GLN A 1 85 ? 13.905 4.851 -3.389 1.00 67.44 85 GLN A N 1
ATOM 674 C CA . GLN A 1 85 ? 14.304 6.169 -3.904 1.00 67.44 85 GLN A CA 1
ATOM 675 C C . GLN A 1 85 ? 13.643 7.321 -3.129 1.00 67.44 85 GLN A C 1
ATOM 677 O O . GLN A 1 85 ? 14.170 8.436 -3.120 1.00 67.44 85 GLN A O 1
ATOM 682 N N . GLY A 1 86 ? 12.511 7.061 -2.465 1.00 61.72 86 GLY A N 1
ATOM 683 C CA . GLY A 1 86 ? 11.887 7.999 -1.537 1.00 61.72 86 GLY A CA 1
ATOM 684 C C . GLY A 1 86 ? 12.853 8.332 -0.399 1.00 61.72 86 GLY A C 1
ATOM 685 O O . GLY A 1 86 ? 13.294 7.451 0.334 1.00 61.72 86 GLY A O 1
ATOM 686 N N . ARG A 1 87 ? 13.199 9.616 -0.245 1.00 53.97 87 ARG A N 1
ATOM 687 C CA . ARG A 1 87 ? 14.243 10.123 0.674 1.00 53.97 87 ARG A CA 1
ATOM 688 C C . ARG A 1 87 ? 14.025 9.820 2.171 1.00 53.97 87 ARG A C 1
ATOM 690 O O . ARG A 1 87 ? 14.846 10.243 2.977 1.00 53.97 87 ARG A O 1
ATOM 697 N N . MET A 1 88 ? 12.953 9.126 2.553 1.00 53.25 88 MET A N 1
ATOM 698 C CA . MET A 1 88 ? 12.555 8.911 3.952 1.00 53.25 88 MET A CA 1
ATOM 699 C C . MET A 1 88 ? 12.949 7.549 4.525 1.00 53.25 88 MET A C 1
ATOM 701 O O . MET A 1 88 ? 12.890 7.346 5.734 1.00 53.25 88 MET A O 1
ATOM 705 N N . VAL A 1 89 ? 13.411 6.612 3.700 1.00 60.25 89 VAL A N 1
ATOM 706 C CA . VAL A 1 89 ? 13.672 5.250 4.164 1.00 60.25 89 VAL A CA 1
ATOM 707 C C . VAL A 1 89 ? 15.165 5.079 4.442 1.00 60.25 89 VAL A C 1
ATOM 709 O O . VAL A 1 89 ? 15.972 4.989 3.520 1.00 60.25 89 VAL A O 1
ATOM 712 N N . GLY A 1 90 ? 15.545 5.019 5.724 1.00 60.28 90 GLY A N 1
ATOM 713 C CA . GLY A 1 90 ? 16.932 4.866 6.206 1.00 60.28 90 GLY A CA 1
ATOM 714 C C . GLY A 1 90 ? 17.606 3.520 5.885 1.00 60.28 90 GLY A C 1
ATOM 715 O O . GLY A 1 90 ? 18.372 3.009 6.698 1.00 60.28 90 GLY A O 1
ATOM 716 N N . GLY A 1 91 ? 17.298 2.921 4.734 1.00 69.19 91 GLY A N 1
ATOM 717 C CA . GLY A 1 91 ? 17.786 1.627 4.268 1.00 69.19 91 GLY A CA 1
ATOM 718 C C . GLY A 1 91 ? 16.755 0.489 4.372 1.00 69.19 91 GLY A C 1
ATOM 719 O O . GLY A 1 91 ? 15.674 0.664 4.939 1.00 69.19 91 GLY A O 1
ATOM 720 N N . PRO A 1 92 ? 17.079 -0.706 3.837 1.00 73.38 92 PRO A N 1
ATOM 721 C CA . PRO A 1 92 ? 16.151 -1.842 3.754 1.00 73.38 92 PRO A CA 1
ATOM 722 C C . PRO A 1 92 ? 15.583 -2.305 5.103 1.00 73.38 92 PRO A C 1
ATOM 724 O O . PRO A 1 92 ? 14.399 -2.617 5.197 1.00 73.38 92 PRO A O 1
ATOM 727 N N . ALA A 1 93 ? 16.398 -2.299 6.164 1.00 78.75 93 ALA A N 1
ATOM 728 C CA . ALA A 1 93 ? 15.957 -2.685 7.505 1.00 78.75 93 ALA A CA 1
ATOM 729 C C . ALA A 1 93 ? 14.892 -1.725 8.063 1.00 78.75 93 ALA A C 1
ATOM 731 O O . ALA A 1 93 ? 13.897 -2.163 8.639 1.00 78.75 93 ALA A O 1
ATOM 732 N N . SER A 1 94 ? 15.076 -0.422 7.838 1.00 81.62 94 SER A N 1
ATOM 733 C CA . SER A 1 94 ? 14.113 0.612 8.224 1.00 81.62 94 SER A CA 1
ATOM 734 C C . SER A 1 94 ? 12.816 0.481 7.427 1.00 81.62 94 SER A C 1
ATOM 736 O O . SER A 1 94 ? 11.745 0.565 8.017 1.00 81.62 94 SER A O 1
ATOM 738 N N . LEU A 1 95 ? 12.900 0.175 6.124 1.00 82.81 95 LEU A N 1
ATOM 739 C CA . LEU A 1 95 ? 11.722 -0.096 5.290 1.00 82.81 95 LEU A CA 1
ATOM 740 C C . LEU A 1 95 ? 10.915 -1.281 5.812 1.00 82.81 95 LEU A C 1
ATOM 742 O O . LEU A 1 95 ? 9.696 -1.217 5.910 1.00 82.81 95 LEU A O 1
ATOM 746 N N . LYS A 1 96 ? 11.602 -2.376 6.143 1.00 84.88 96 LYS A N 1
ATOM 747 C CA . LYS A 1 96 ? 10.976 -3.599 6.644 1.00 84.88 96 LYS A CA 1
ATOM 748 C C . LYS A 1 96 ? 10.252 -3.355 7.960 1.00 84.88 96 LYS A C 1
ATOM 750 O O . LYS A 1 96 ? 9.142 -3.849 8.150 1.00 84.88 96 LYS A O 1
ATOM 755 N N . LYS A 1 97 ? 10.8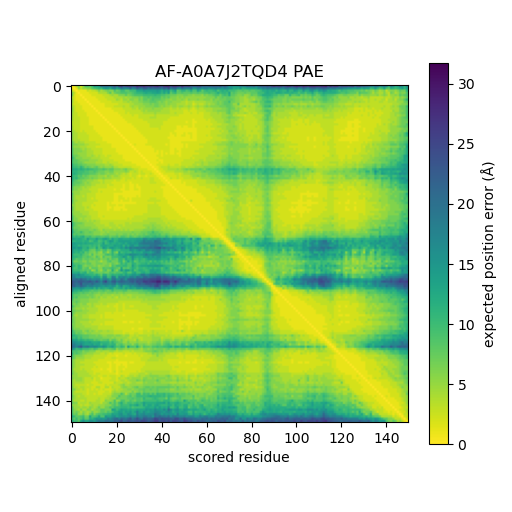87 -2.596 8.856 1.00 87.12 97 LYS A N 1
ATOM 756 C CA . LYS A 1 97 ? 10.287 -2.195 10.125 1.00 87.12 97 LYS A CA 1
ATOM 757 C C . LYS A 1 97 ? 9.043 -1.337 9.882 1.00 87.12 97 LYS A C 1
ATOM 759 O O . LYS A 1 97 ? 7.974 -1.733 10.320 1.00 87.12 97 LYS A O 1
ATOM 764 N N . MET A 1 98 ? 9.174 -0.266 9.099 1.00 87.94 98 MET A N 1
ATOM 765 C CA . MET A 1 98 ? 8.070 0.631 8.744 1.00 87.94 98 MET A CA 1
ATOM 766 C C . MET A 1 98 ? 6.893 -0.137 8.126 1.00 87.94 98 MET A C 1
ATOM 768 O O . MET A 1 98 ? 5.777 -0.027 8.605 1.00 87.94 98 MET A O 1
ATOM 772 N N . LEU A 1 99 ? 7.138 -1.024 7.153 1.00 90.06 99 LEU A N 1
ATOM 773 C CA . LEU A 1 99 ? 6.093 -1.872 6.563 1.00 90.06 99 LEU A CA 1
ATOM 774 C C . LEU A 1 99 ? 5.370 -2.723 7.613 1.00 90.06 99 LEU A C 1
ATOM 776 O O . LEU A 1 99 ? 4.146 -2.830 7.591 1.00 90.06 99 LEU A O 1
ATOM 780 N N . LYS A 1 100 ? 6.118 -3.358 8.520 1.00 91.31 100 LYS A N 1
ATOM 781 C CA . LYS A 1 100 ? 5.544 -4.216 9.559 1.00 91.31 100 LYS A CA 1
ATOM 782 C C . LYS A 1 100 ? 4.712 -3.415 10.559 1.00 91.31 100 LYS A C 1
ATOM 784 O O . LYS A 1 100 ? 3.629 -3.870 10.942 1.00 91.31 100 LYS A O 1
ATOM 789 N N . ASP A 1 101 ? 5.222 -2.264 10.973 1.00 91.94 101 ASP A N 1
ATOM 790 C CA . ASP A 1 101 ? 4.577 -1.401 11.953 1.00 91.94 101 ASP A CA 1
ATOM 791 C C . ASP A 1 101 ? 3.299 -0.801 11.338 1.00 91.94 101 ASP A C 1
ATOM 793 O O . ASP A 1 101 ? 2.220 -1.025 11.888 1.00 91.94 101 ASP A O 1
ATOM 797 N N . SER A 1 102 ? 3.356 -0.275 10.106 1.00 92.94 102 SER A N 1
ATOM 798 C CA . SER A 1 102 ? 2.183 0.189 9.346 1.00 92.94 102 SER A CA 1
ATOM 799 C C . SER A 1 102 ? 1.119 -0.900 9.136 1.00 92.94 102 SER A C 1
ATOM 801 O O . SER A 1 102 ? -0.071 -0.653 9.319 1.00 92.94 102 SER A O 1
ATOM 803 N N . ILE A 1 103 ? 1.503 -2.137 8.781 1.00 94.75 103 ILE A N 1
ATOM 804 C CA . ILE A 1 103 ? 0.545 -3.256 8.643 1.00 94.75 103 ILE A CA 1
ATOM 805 C C . ILE A 1 103 ? -0.156 -3.537 9.977 1.00 94.75 103 ILE A C 1
ATOM 807 O O . ILE A 1 103 ? -1.364 -3.784 10.017 1.00 94.75 103 ILE A O 1
ATOM 811 N N . THR A 1 104 ? 0.607 -3.540 11.068 1.00 94.62 104 THR A N 1
ATOM 812 C CA . THR A 1 104 ? 0.081 -3.803 12.413 1.00 94.62 104 THR A CA 1
ATOM 813 C C . THR A 1 104 ? -0.873 -2.692 12.841 1.00 94.62 104 THR A C 1
ATOM 815 O O . THR A 1 104 ? -1.955 -2.966 13.364 1.00 94.62 104 THR A O 1
ATOM 818 N N . GLU A 1 105 ? -0.498 -1.450 12.566 1.00 94.50 105 GLU A N 1
ATOM 819 C CA . GLU A 1 105 ? -1.274 -0.253 12.844 1.00 94.50 105 GLU A CA 1
ATOM 820 C C . GLU A 1 105 ? -2.612 -0.264 12.086 1.00 94.50 105 GLU A C 1
ATOM 822 O O . GLU A 1 105 ? -3.666 -0.161 12.712 1.00 94.50 105 GLU A O 1
ATOM 827 N N . LEU A 1 106 ? -2.609 -0.551 10.777 1.00 94.81 106 LEU A N 1
ATOM 828 C CA . LEU A 1 106 ? -3.836 -0.676 9.979 1.00 94.81 106 LEU A CA 1
ATOM 829 C C . LEU A 1 106 ? -4.758 -1.795 10.476 1.00 94.81 106 LEU A C 1
ATOM 831 O O . LEU A 1 106 ? -5.974 -1.608 10.536 1.00 94.81 106 LEU A O 1
ATOM 835 N N . LYS A 1 107 ? -4.207 -2.954 10.867 1.00 95.19 107 LYS A N 1
ATOM 836 C CA . LYS A 1 107 ? -5.000 -4.062 11.434 1.00 95.19 107 LYS A CA 1
ATOM 837 C C . LYS A 1 107 ? -5.661 -3.656 12.751 1.00 95.19 107 LYS A C 1
ATOM 839 O O . LYS A 1 107 ? -6.861 -3.863 12.922 1.00 95.19 107 LYS A O 1
ATOM 844 N N . ASN A 1 108 ? -4.909 -3.021 13.647 1.00 94.38 108 ASN A N 1
ATOM 845 C CA . ASN A 1 108 ? -5.436 -2.530 14.919 1.00 94.38 108 ASN A CA 1
ATOM 846 C C . ASN A 1 108 ? -6.485 -1.428 14.719 1.00 94.38 108 ASN A C 1
ATOM 848 O O . ASN A 1 108 ? -7.515 -1.432 15.396 1.00 94.38 108 ASN A O 1
ATOM 852 N N . PHE A 1 109 ? -6.256 -0.514 13.774 1.00 93.62 109 PHE A N 1
ATOM 853 C CA . PHE A 1 109 ? -7.201 0.545 13.438 1.00 93.62 109 PHE A CA 1
ATOM 854 C C . PHE A 1 109 ? -8.503 -0.041 12.889 1.00 93.62 109 PHE A C 1
ATOM 856 O O . PHE A 1 109 ? -9.589 0.317 13.355 1.00 93.62 109 PHE A O 1
ATOM 863 N N . LYS A 1 110 ? -8.409 -0.996 11.956 1.00 91.69 110 LYS A N 1
ATOM 864 C CA . LYS A 1 110 ? -9.555 -1.712 11.383 1.00 91.69 110 LYS A CA 1
ATOM 865 C C . LYS A 1 110 ? -10.411 -2.372 12.464 1.00 91.69 110 LYS A C 1
ATOM 867 O O . LYS A 1 110 ? -11.631 -2.237 12.450 1.00 91.69 110 LYS A O 1
ATOM 872 N N . GLU A 1 111 ? -9.769 -3.016 13.434 1.00 91.25 111 GLU A N 1
ATOM 873 C CA . GLU A 1 111 ? -10.421 -3.689 14.565 1.00 91.25 111 GLU A CA 1
ATOM 874 C C . GLU A 1 111 ? -10.933 -2.728 15.654 1.00 91.25 111 GLU A C 1
ATOM 876 O O . GLU A 1 111 ? -11.576 -3.169 16.603 1.00 91.25 111 GLU A O 1
ATOM 881 N N . GLY A 1 112 ? -10.666 -1.422 15.535 1.00 88.56 112 GLY A N 1
ATOM 882 C CA . GLY A 1 112 ? -11.089 -0.414 16.513 1.00 88.56 112 GLY A CA 1
ATOM 883 C C . GLY A 1 112 ? -10.283 -0.438 17.813 1.00 88.56 112 GLY A C 1
ATOM 884 O O . GLY A 1 112 ? -10.724 0.113 18.814 1.00 88.56 112 GLY A O 1
ATOM 885 N N . LYS A 1 113 ? -9.108 -1.078 17.810 1.00 90.69 113 LYS A N 1
ATOM 886 C CA . LYS A 1 113 ? -8.195 -1.125 18.962 1.00 90.69 113 LYS A CA 1
ATOM 887 C C . LYS A 1 113 ? -7.423 0.179 19.149 1.00 90.69 113 LYS A C 1
ATOM 889 O O . LYS A 1 113 ? -6.985 0.467 20.258 1.00 90.69 113 LYS A O 1
ATOM 894 N N . ILE A 1 114 ? -7.241 0.931 18.065 1.00 89.06 114 ILE A N 1
ATOM 895 C CA . ILE A 1 114 ? -6.616 2.254 18.046 1.00 89.06 114 ILE A CA 1
ATOM 896 C C . ILE A 1 114 ? -7.446 3.204 17.177 1.00 89.06 114 ILE A C 1
ATOM 898 O O . ILE A 1 114 ? -8.127 2.775 16.241 1.00 89.06 114 ILE A O 1
ATOM 902 N N . GLU A 1 115 ? -7.368 4.495 17.486 1.00 78.56 115 GLU A N 1
ATOM 903 C CA . GLU A 1 115 ? -8.052 5.568 16.748 1.00 78.56 115 GLU A CA 1
ATOM 904 C C . GLU A 1 115 ? -7.086 6.464 15.968 1.00 78.56 115 GLU A C 1
ATOM 906 O O . GLU A 1 115 ? -7.484 7.082 14.982 1.00 78.56 115 GLU A O 1
ATOM 911 N N . VAL A 1 116 ? -5.825 6.502 16.400 1.00 76.25 116 VAL A N 1
ATOM 912 C CA . VAL A 1 116 ? -4.747 7.293 15.807 1.00 76.25 116 VAL A CA 1
ATOM 913 C C . VAL A 1 116 ? -3.755 6.342 15.159 1.00 76.25 116 VAL A C 1
ATOM 915 O O . VAL A 1 116 ? -3.443 5.296 15.731 1.00 76.25 116 VAL A O 1
ATOM 918 N N . PHE A 1 117 ? -3.289 6.719 13.978 1.00 81.69 117 PHE A N 1
ATOM 919 C CA . PHE A 1 117 ? -2.196 6.079 13.270 1.00 81.69 117 PHE A CA 1
ATOM 920 C C . PHE A 1 117 ? -1.438 7.157 12.493 1.00 81.69 117 PHE A C 1
ATOM 922 O O . PHE A 1 117 ? -2.050 8.139 12.082 1.00 81.69 117 PHE A O 1
ATOM 929 N N . GLU A 1 118 ? -0.130 7.006 12.333 1.00 81.50 118 GLU A N 1
ATOM 930 C CA . GLU A 1 118 ? 0.715 8.018 11.673 1.00 81.50 118 GLU A CA 1
ATOM 931 C C . GLU A 1 118 ? 1.651 7.350 10.663 1.00 81.50 118 GLU A C 1
ATOM 933 O O . GLU A 1 118 ? 1.693 7.735 9.495 1.00 81.50 118 GLU A O 1
ATOM 938 N N . GLU A 1 119 ? 2.305 6.258 11.066 1.00 82.94 119 GLU A N 1
ATOM 939 C CA . GLU A 1 119 ? 3.262 5.548 10.213 1.00 82.94 119 GLU A CA 1
ATOM 940 C C . GLU A 1 119 ? 2.581 4.912 8.993 1.00 82.94 119 GLU A C 1
ATOM 942 O O . GLU A 1 119 ? 3.119 4.916 7.885 1.00 82.94 119 GLU A O 1
ATOM 947 N N . ALA A 1 120 ? 1.388 4.342 9.170 1.00 87.31 120 ALA A N 1
ATOM 948 C CA . ALA A 1 120 ? 0.615 3.769 8.077 1.00 87.31 120 ALA A CA 1
ATOM 949 C C . ALA A 1 120 ? 0.107 4.815 7.080 1.00 87.31 120 ALA A C 1
ATOM 951 O O . ALA A 1 120 ? 0.072 4.531 5.882 1.00 87.31 120 ALA A O 1
ATOM 952 N N . GLU A 1 121 ? -0.289 5.996 7.557 1.00 89.50 121 GLU A N 1
ATOM 953 C CA . GLU A 1 121 ? -0.762 7.080 6.693 1.00 89.50 121 GLU A CA 1
ATOM 954 C C . GLU A 1 121 ? 0.381 7.588 5.821 1.00 89.50 121 GLU A C 1
ATOM 956 O O . GLU A 1 121 ? 0.290 7.546 4.594 1.00 89.50 121 GLU A O 1
ATOM 961 N N . GLU A 1 122 ? 1.499 7.939 6.457 1.00 88.06 122 GLU A N 1
ATOM 962 C CA . GLU A 1 122 ? 2.701 8.427 5.790 1.00 88.06 122 GLU A CA 1
ATOM 963 C C . GLU A 1 122 ? 3.197 7.430 4.732 1.00 88.06 122 GLU A C 1
ATOM 965 O O . GLU A 1 122 ? 3.465 7.796 3.584 1.00 88.06 122 GLU A O 1
ATOM 970 N N . LEU A 1 123 ? 3.267 6.138 5.071 1.00 88.56 123 LEU A N 1
ATOM 971 C CA . LEU A 1 123 ? 3.714 5.119 4.126 1.00 88.56 123 LEU A CA 1
ATOM 972 C C . LEU A 1 123 ? 2.771 4.990 2.919 1.00 88.56 123 LEU A C 1
ATOM 974 O O . LEU A 1 123 ? 3.237 4.858 1.782 1.00 88.56 123 LEU A O 1
ATOM 978 N N . LEU A 1 124 ? 1.455 5.027 3.139 1.00 90.75 124 LEU A N 1
ATOM 979 C CA . LEU A 1 124 ? 0.473 4.969 2.056 1.00 90.75 124 LEU A CA 1
ATOM 980 C C . LEU A 1 124 ? 0.541 6.219 1.168 1.00 90.75 124 LEU A C 1
ATOM 982 O O . LEU A 1 124 ? 0.471 6.087 -0.055 1.00 90.75 124 LEU A O 1
ATOM 986 N N . GLU A 1 125 ? 0.750 7.407 1.736 1.00 89.81 125 GLU A N 1
ATOM 987 C CA . GLU A 1 125 ? 0.953 8.649 0.980 1.00 89.81 125 GLU A CA 1
ATOM 988 C C . GLU A 1 125 ? 2.225 8.604 0.125 1.00 89.81 125 GLU A C 1
ATOM 990 O O . GLU A 1 125 ? 2.205 8.976 -1.056 1.00 89.81 125 GLU A O 1
ATOM 995 N N . ILE A 1 126 ? 3.328 8.090 0.679 1.00 86.56 126 ILE A N 1
ATOM 996 C CA . ILE A 1 126 ? 4.583 7.891 -0.055 1.00 86.56 126 ILE A CA 1
ATOM 997 C C . ILE A 1 126 ? 4.359 6.934 -1.227 1.00 86.56 126 ILE A C 1
ATOM 999 O O . ILE A 1 126 ? 4.790 7.228 -2.346 1.00 86.56 126 ILE A O 1
ATOM 1003 N N . ILE A 1 127 ? 3.674 5.807 -1.005 1.00 87.38 127 ILE A N 1
ATOM 1004 C CA . ILE A 1 127 ? 3.359 4.853 -2.075 1.00 87.38 127 ILE A CA 1
ATOM 1005 C C . ILE A 1 127 ? 2.490 5.530 -3.135 1.00 87.38 127 ILE A C 1
ATOM 1007 O O . ILE A 1 127 ? 2.829 5.468 -4.318 1.00 87.38 127 ILE A O 1
ATOM 1011 N N . ALA A 1 128 ? 1.409 6.201 -2.733 1.00 87.50 128 ALA A N 1
ATOM 1012 C CA . ALA A 1 128 ? 0.463 6.845 -3.637 1.00 87.50 128 ALA A CA 1
ATOM 1013 C C . ALA A 1 128 ? 1.140 7.878 -4.547 1.00 87.50 128 ALA A C 1
ATOM 1015 O O . ALA A 1 128 ? 0.969 7.835 -5.771 1.00 87.50 128 ALA A O 1
ATOM 1016 N N . SER A 1 129 ? 1.933 8.773 -3.958 1.00 85.69 129 SER A N 1
ATOM 1017 C CA . SER A 1 129 ? 2.618 9.862 -4.660 1.00 85.69 129 SER A CA 1
ATOM 1018 C C . SER A 1 129 ? 3.762 9.357 -5.541 1.00 85.69 129 SER A C 1
ATOM 1020 O O . SER A 1 129 ? 3.795 9.643 -6.740 1.00 85.69 129 SER A O 1
ATOM 1022 N N . SER A 1 130 ? 4.658 8.545 -4.980 1.00 82.69 130 SER A N 1
ATOM 1023 C CA . SER A 1 130 ? 5.879 8.117 -5.667 1.00 82.69 130 SER A CA 1
ATOM 1024 C C . SER A 1 130 ? 5.574 7.184 -6.841 1.00 82.69 130 SER A C 1
ATOM 1026 O O . SER A 1 130 ? 6.195 7.280 -7.899 1.00 82.69 130 SER A O 1
ATOM 1028 N N . THR A 1 131 ? 4.585 6.295 -6.701 1.00 83.75 131 THR A N 1
ATOM 1029 C CA . THR A 1 131 ? 4.186 5.414 -7.810 1.00 83.75 131 THR A CA 1
ATOM 1030 C C . THR A 1 131 ? 3.428 6.179 -8.899 1.00 83.75 131 THR A C 1
ATOM 1032 O O . THR A 1 131 ? 3.673 5.948 -10.081 1.00 83.75 131 THR A O 1
ATOM 1035 N N . SER A 1 132 ? 2.598 7.168 -8.551 1.00 82.81 132 SER A N 1
ATOM 1036 C CA . SER A 1 132 ? 1.960 8.048 -9.544 1.00 82.81 132 SER A CA 1
ATOM 1037 C C . SER A 1 132 ? 2.993 8.811 -10.387 1.00 82.81 132 SER A C 1
ATOM 1039 O O . SER A 1 132 ? 2.903 8.850 -11.618 1.00 82.81 132 SER A O 1
ATOM 1041 N N . GLU A 1 133 ? 4.035 9.350 -9.750 1.00 83.62 133 GLU A N 1
ATOM 1042 C CA . GLU A 1 133 ? 5.120 10.043 -10.450 1.00 83.62 133 GLU A CA 1
ATOM 1043 C C . GLU A 1 133 ? 5.856 9.115 -11.433 1.00 83.62 133 GLU A C 1
ATOM 1045 O O . GLU A 1 133 ? 6.098 9.472 -12.593 1.00 83.62 133 GLU A O 1
ATOM 1050 N N . GLU A 1 134 ? 6.175 7.893 -11.007 1.00 82.81 134 GLU A N 1
ATOM 1051 C CA . GLU A 1 134 ? 6.856 6.917 -11.859 1.00 82.81 134 GLU A CA 1
ATOM 1052 C C . GLU A 1 134 ? 5.970 6.398 -12.997 1.00 82.81 134 GLU A C 1
ATOM 1054 O O . GLU A 1 134 ? 6.449 6.224 -14.123 1.00 82.81 134 GLU A O 1
ATOM 1059 N N . ALA A 1 135 ? 4.660 6.259 -12.774 1.00 81.31 135 ALA A N 1
ATOM 1060 C CA . ALA A 1 135 ? 3.704 5.971 -13.839 1.00 81.31 135 ALA A CA 1
ATOM 1061 C C . ALA A 1 135 ? 3.703 7.062 -14.924 1.00 81.31 135 ALA A C 1
ATOM 1063 O O . ALA A 1 135 ? 3.715 6.754 -16.124 1.00 81.31 135 ALA A O 1
ATOM 1064 N N . LEU A 1 136 ? 3.739 8.341 -14.531 1.00 82.06 136 LEU A N 1
ATOM 1065 C CA . LEU A 1 136 ? 3.799 9.472 -15.463 1.00 82.06 136 LEU A CA 1
ATOM 1066 C C . LEU A 1 136 ? 5.111 9.490 -16.258 1.00 82.06 136 LEU A C 1
ATOM 1068 O O . LEU A 1 136 ? 5.096 9.723 -17.476 1.00 82.06 136 LEU A O 1
ATOM 1072 N N . LYS A 1 137 ? 6.242 9.196 -15.606 1.00 85.12 137 LYS A N 1
ATOM 1073 C CA . LYS A 1 137 ? 7.557 9.076 -16.258 1.00 85.12 137 LYS A CA 1
ATOM 1074 C C . LYS A 1 137 ? 7.581 7.925 -17.263 1.00 85.12 137 LYS A C 1
ATOM 1076 O O . LYS A 1 137 ? 8.016 8.119 -18.401 1.00 85.12 137 LYS A O 1
ATOM 1081 N N . ALA A 1 138 ? 7.096 6.745 -16.876 1.00 80.31 138 ALA A N 1
ATOM 1082 C CA . ALA A 1 138 ? 7.038 5.569 -17.742 1.00 80.31 138 ALA A CA 1
ATOM 1083 C C . ALA A 1 138 ? 6.141 5.817 -18.967 1.00 80.31 138 ALA A C 1
ATOM 1085 O O . ALA A 1 138 ? 6.572 5.617 -20.105 1.00 80.31 138 ALA A O 1
ATOM 1086 N N . THR A 1 139 ? 4.946 6.373 -18.754 1.00 79.75 139 THR A N 1
ATOM 1087 C CA . THR A 1 139 ? 3.993 6.711 -19.826 1.00 79.75 139 THR A CA 1
ATOM 1088 C C . THR A 1 139 ? 4.557 7.757 -20.793 1.00 79.75 139 THR A C 1
ATOM 1090 O O . THR A 1 139 ? 4.375 7.668 -22.009 1.00 79.75 139 THR A O 1
ATOM 1093 N N . SER A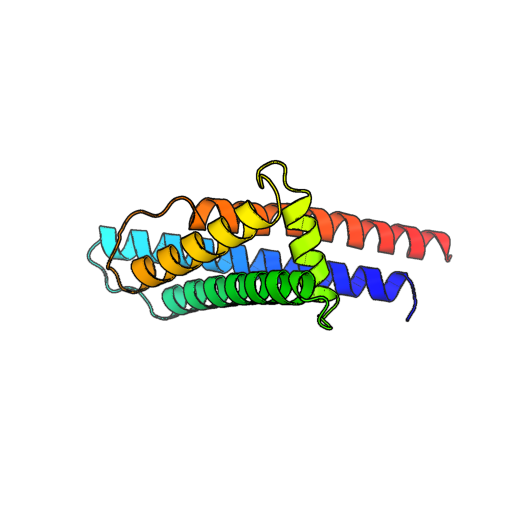 1 140 ? 5.284 8.754 -20.283 1.00 81.50 140 SER A N 1
ATOM 1094 C CA . SER A 1 140 ? 5.914 9.782 -21.122 1.00 81.50 140 SER A CA 1
ATOM 1095 C C . SER A 1 140 ? 7.047 9.215 -21.983 1.00 81.50 140 SER A C 1
ATOM 1097 O O . SER A 1 140 ? 7.130 9.551 -23.162 1.00 81.50 140 SER A O 1
ATOM 1099 N N . LYS A 1 141 ? 7.852 8.280 -21.456 1.00 84.00 141 LYS A N 1
ATOM 1100 C CA . LYS A 1 141 ? 8.876 7.563 -22.241 1.00 84.00 141 LYS A CA 1
ATOM 1101 C C . LYS A 1 141 ? 8.264 6.722 -23.362 1.00 84.00 141 LYS A C 1
ATOM 1103 O O . LYS A 1 141 ? 8.789 6.724 -24.470 1.00 84.00 141 LYS A O 1
ATOM 1108 N N . VAL A 1 142 ? 7.140 6.044 -23.107 1.00 80.81 142 VAL A N 1
ATOM 1109 C CA . VAL A 1 142 ? 6.415 5.295 -24.150 1.00 80.81 142 VAL A CA 1
ATOM 1110 C C . VAL A 1 142 ? 5.975 6.228 -25.278 1.00 80.81 142 VAL A C 1
ATOM 1112 O O . VAL A 1 142 ? 6.215 5.916 -26.442 1.00 80.81 142 VAL A O 1
ATOM 1115 N N . ARG A 1 143 ? 5.409 7.400 -24.951 1.00 75.44 143 ARG A N 1
ATOM 1116 C CA . ARG A 1 143 ? 5.014 8.400 -25.958 1.00 75.44 143 ARG A CA 1
ATOM 1117 C C . ARG A 1 143 ? 6.187 8.865 -26.822 1.00 75.44 143 ARG A C 1
ATOM 1119 O O . ARG A 1 143 ? 6.022 8.949 -28.034 1.00 75.44 143 ARG A O 1
ATOM 1126 N N . ILE A 1 144 ? 7.351 9.120 -26.222 1.00 79.31 144 ILE A N 1
ATOM 1127 C CA . ILE A 1 144 ? 8.570 9.504 -26.955 1.00 79.31 144 ILE A CA 1
ATOM 1128 C C . ILE A 1 144 ? 8.973 8.395 -27.931 1.00 79.31 144 ILE A C 1
ATOM 1130 O O . ILE A 1 144 ? 9.088 8.650 -29.125 1.00 79.31 144 ILE A O 1
ATOM 1134 N N . PHE A 1 145 ? 9.066 7.145 -27.467 1.00 77.75 145 PHE A N 1
ATOM 1135 C CA . PHE A 1 145 ? 9.435 6.031 -28.344 1.00 77.75 145 PHE A CA 1
ATOM 1136 C C . PHE A 1 145 ? 8.421 5.778 -29.466 1.00 77.75 145 PHE A C 1
ATOM 1138 O O . PHE A 1 145 ? 8.802 5.333 -30.544 1.00 77.75 145 PHE A O 1
ATOM 1145 N N . MET A 1 146 ? 7.132 6.034 -29.231 1.00 78.06 146 MET A N 1
ATOM 1146 C CA . MET A 1 146 ? 6.107 5.941 -30.276 1.00 78.06 146 MET A CA 1
ATOM 1147 C C . MET A 1 146 ? 6.201 7.074 -31.303 1.00 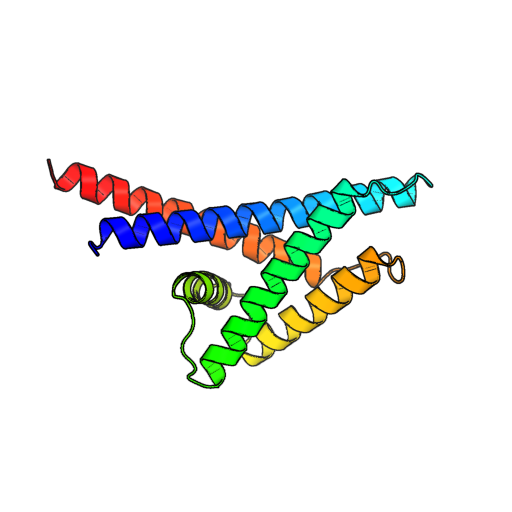78.06 146 MET A C 1
ATOM 1149 O O . MET A 1 146 ? 5.792 6.876 -32.444 1.00 78.06 146 MET A O 1
ATOM 1153 N N . ALA A 1 147 ? 6.690 8.252 -30.908 1.00 78.00 147 ALA A N 1
ATOM 1154 C CA . ALA A 1 147 ? 6.907 9.380 -31.807 1.00 78.00 147 ALA A CA 1
ATOM 1155 C C . ALA A 1 147 ? 8.188 9.213 -32.640 1.00 78.00 147 ALA A C 1
ATOM 1157 O O . ALA A 1 147 ? 8.176 9.542 -33.816 1.00 78.00 147 ALA A O 1
ATOM 1158 N N . GLU A 1 148 ? 9.253 8.663 -32.050 1.00 73.94 148 GLU A N 1
ATOM 1159 C CA . GLU A 1 148 ? 10.538 8.389 -32.718 1.00 73.94 148 GLU A CA 1
ATOM 1160 C C . GLU A 1 148 ? 10.493 7.183 -33.672 1.00 73.94 148 GLU A C 1
ATOM 1162 O O . GLU A 1 148 ? 11.344 7.053 -34.544 1.00 73.94 148 GLU A O 1
ATOM 1167 N N . ALA A 1 149 ? 9.519 6.284 -33.506 1.00 66.25 149 ALA A N 1
ATOM 1168 C CA . ALA A 1 149 ? 9.307 5.132 -34.385 1.00 66.25 149 ALA A CA 1
ATOM 1169 C C . ALA A 1 149 ? 8.459 5.451 -35.637 1.00 66.25 149 ALA A C 1
ATOM 1171 O O . ALA A 1 149 ? 8.103 4.527 -36.372 1.00 66.25 149 ALA A O 1
ATOM 1172 N N . ARG A 1 150 ? 8.090 6.723 -35.839 1.00 53.47 150 ARG A N 1
ATOM 1173 C CA . ARG A 1 150 ? 7.392 7.236 -37.029 1.00 53.47 150 ARG A CA 1
ATOM 1174 C C . ARG A 1 150 ? 8.381 7.887 -37.980 1.00 53.47 150 ARG A C 1
ATOM 1176 O O . ARG A 1 150 ? 8.170 7.722 -39.199 1.00 53.47 150 ARG A O 1
#

Foldseek 3Di:
DDPLVVLLLLLVLLQVLLVLLVLLLVLLVQQLVCVVVVHDRDVSSLVSLVSLLVSLVLLLVQLVCVVVVHDDDPSSVSLVVLVVVPPPQPDSVSSNVLSVVLSVQSVCVSVVVDSDDDSVNVVSVSSNVSSNVSSVVSVVVSVVVVVVVD

Sequence (150 aa):
MTRQWQLMRDAQTFLEASRLANDALMGIHFVQIARQRGESVSPLHIEKIDKGIELLETISRTLEAREKQETTSSEALSILYVLSQGRMVGGPASLKKMLKDSITELKNFKEGKIEVFEEAEELLEIIASSTSEEALKATSKVRIFMAEAR